Protein AF-A0A392V0F9-F1 (afdb_monomer)

Radius of gyration: 12.37 Å; Cα contacts (8 Å, |Δi|>4): 51; chains: 1; bounding box: 26×30×29 Å

Mean predicted aligned error: 7.32 Å

Foldseek 3Di:
DPDQPALVSVQVVVVVVQVVCCVVVVDHAAEDEDAPPVSCPDPNVVVCVVSNYHYHYDDPDDD

Structure (mmCIF, N/CA/C/O backbone):
data_AF-A0A392V0F9-F1
#
_entry.id   AF-A0A392V0F9-F1
#
loop_
_atom_site.group_PDB
_atom_site.id
_atom_site.type_symbol
_atom_site.label_atom_id
_atom_site.label_alt_id
_atom_site.label_comp_id
_atom_site.label_asym_id
_atom_site.label_entity_id
_atom_site.label_seq_id
_atom_site.pdbx_PDB_ins_code
_atom_site.Cartn_x
_atom_site.Cartn_y
_atom_site.Cartn_z
_atom_site.occupancy
_atom_site.B_iso_or_equiv
_atom_site.auth_seq_id
_atom_site.auth_comp_id
_atom_site.auth_asym_id
_atom_site.auth_atom_id
_atom_site.pdbx_PDB_model_num
ATOM 1 N N . VAL A 1 1 ? -7.196 4.463 -21.613 1.00 46.00 1 VAL A N 1
ATOM 2 C CA . VAL A 1 1 ? -6.288 3.648 -20.772 1.00 46.00 1 VAL A CA 1
ATOM 3 C C . VAL A 1 1 ? -5.155 4.546 -20.304 1.00 46.00 1 VAL A C 1
ATOM 5 O O . VAL A 1 1 ? -4.383 4.999 -21.138 1.00 46.00 1 VAL A O 1
ATOM 8 N N . TYR A 1 2 ? -5.099 4.879 -19.013 1.00 51.34 2 TYR A N 1
ATOM 9 C CA . TYR A 1 2 ? -3.974 5.625 -18.441 1.00 51.34 2 TYR A CA 1
ATOM 10 C C . TYR A 1 2 ? -2.892 4.619 -18.052 1.00 51.34 2 TYR A C 1
ATOM 12 O O . TYR A 1 2 ? -2.952 4.031 -16.977 1.00 51.34 2 TYR A O 1
ATOM 20 N N . ALA A 1 3 ? -1.943 4.367 -18.952 1.00 51.03 3 ALA A N 1
ATOM 21 C CA . ALA A 1 3 ? -0.770 3.571 -18.612 1.00 51.03 3 ALA A CA 1
ATOM 22 C C . ALA A 1 3 ? 0.114 4.400 -17.667 1.00 51.03 3 ALA A C 1
ATOM 24 O O . ALA A 1 3 ? 0.694 5.408 -18.080 1.00 51.03 3 ALA A O 1
ATOM 25 N N . LEU A 1 4 ? 0.173 4.013 -16.391 1.00 60.66 4 LEU A N 1
ATOM 26 C CA . LEU A 1 4 ? 1.084 4.606 -15.414 1.00 60.66 4 LEU A CA 1
ATOM 27 C C . LEU A 1 4 ? 2.506 4.194 -15.809 1.00 60.66 4 LEU A C 1
ATOM 29 O O . LEU A 1 4 ? 2.849 3.020 -15.776 1.00 60.66 4 LEU A O 1
ATOM 33 N N . LYS A 1 5 ? 3.308 5.159 -16.272 1.00 59.28 5 LYS A N 1
ATOM 34 C CA . LYS A 1 5 ? 4.599 4.887 -16.928 1.00 59.28 5 LYS A CA 1
ATOM 35 C C . LYS A 1 5 ? 5.725 4.512 -15.957 1.00 59.28 5 LYS A C 1
ATOM 37 O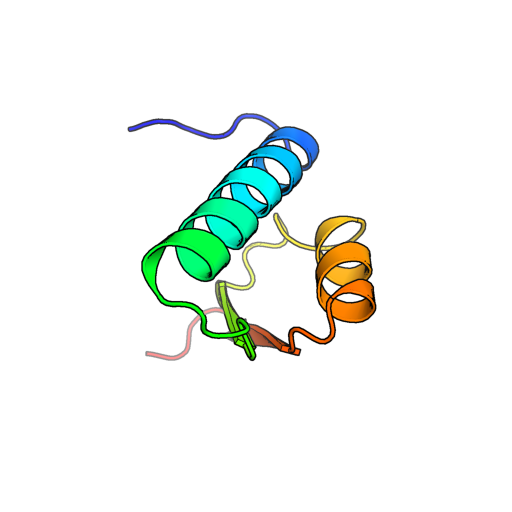 O . LYS A 1 5 ? 6.736 3.977 -16.401 1.00 59.28 5 LYS A O 1
ATOM 42 N N . THR A 1 6 ? 5.594 4.823 -14.665 1.00 66.75 6 THR A N 1
ATOM 43 C CA . THR A 1 6 ? 6.638 4.585 -13.653 1.00 66.75 6 THR A CA 1
ATOM 44 C C . THR A 1 6 ? 6.046 4.180 -12.302 1.00 66.75 6 THR A C 1
ATOM 46 O O . THR A 1 6 ? 4.924 4.560 -11.963 1.00 66.75 6 THR A O 1
ATOM 49 N N . LYS A 1 7 ? 6.825 3.439 -11.503 1.00 66.88 7 LYS A N 1
ATOM 50 C CA . LYS A 1 7 ? 6.435 2.956 -10.164 1.00 66.88 7 LYS A CA 1
ATOM 51 C C . LYS A 1 7 ? 6.069 4.099 -9.206 1.00 66.88 7 LYS A C 1
ATOM 53 O O . LYS A 1 7 ? 5.140 3.965 -8.413 1.00 66.88 7 LYS A O 1
ATOM 58 N N . ASP A 1 8 ? 6.753 5.236 -9.311 1.00 68.94 8 ASP A N 1
ATOM 59 C CA . ASP A 1 8 ? 6.482 6.428 -8.500 1.00 68.94 8 ASP A CA 1
ATOM 60 C C . ASP A 1 8 ? 5.111 7.045 -8.806 1.00 68.94 8 ASP A C 1
ATOM 62 O O . ASP A 1 8 ? 4.363 7.361 -7.881 1.00 68.94 8 ASP A O 1
ATOM 66 N N . GLN A 1 9 ? 4.713 7.097 -10.084 1.00 77.38 9 GLN A N 1
ATOM 67 C CA . GLN A 1 9 ? 3.389 7.599 -10.476 1.00 77.38 9 GLN A CA 1
ATOM 68 C C . GLN A 1 9 ? 2.257 6.732 -9.919 1.00 77.38 9 GLN A C 1
ATOM 70 O O . GLN A 1 9 ? 1.205 7.250 -9.546 1.00 77.38 9 GLN A O 1
ATOM 75 N N . VAL A 1 10 ? 2.466 5.415 -9.833 1.00 79.38 10 VAL A N 1
ATOM 76 C CA . VAL A 1 10 ? 1.492 4.493 -9.232 1.00 79.38 10 VAL A CA 1
ATOM 77 C C . VAL A 1 10 ? 1.287 4.812 -7.754 1.00 79.38 10 VAL A C 1
ATOM 79 O O . VAL A 1 10 ? 0.150 4.896 -7.289 1.00 79.38 10 VAL A O 1
ATOM 82 N N . LEU A 1 11 ? 2.376 5.042 -7.016 1.00 83.31 11 LEU A N 1
ATOM 83 C CA . LEU A 1 11 ? 2.301 5.392 -5.603 1.00 83.31 11 LEU A CA 1
ATOM 84 C C . LEU A 1 11 ? 1.598 6.735 -5.380 1.00 83.31 11 LEU A C 1
ATOM 86 O O . LEU A 1 11 ? 0.749 6.837 -4.494 1.00 83.31 11 LEU A O 1
ATOM 90 N N . GLU A 1 12 ? 1.934 7.762 -6.158 1.00 87.06 12 GLU A N 1
ATOM 91 C CA . GLU A 1 12 ? 1.288 9.072 -6.042 1.00 87.06 12 GLU A CA 1
ATOM 92 C C . GLU A 1 12 ? -0.217 8.976 -6.297 1.00 87.06 12 GLU A C 1
ATOM 94 O O . GLU A 1 12 ? -1.016 9.404 -5.462 1.00 87.06 12 GLU A O 1
ATOM 99 N N . LYS A 1 13 ? -0.616 8.291 -7.371 1.00 86.81 13 LYS A N 1
ATOM 100 C CA . LYS A 1 13 ? -2.030 8.076 -7.698 1.00 86.81 13 LYS A CA 1
ATOM 101 C C . LYS A 1 13 ? -2.757 7.267 -6.633 1.00 86.81 13 LYS A C 1
ATOM 103 O O . LYS A 1 13 ? -3.904 7.568 -6.301 1.00 86.81 13 LYS A O 1
ATOM 108 N N . PHE A 1 14 ? -2.094 6.271 -6.051 1.00 87.50 14 PHE A N 1
ATOM 109 C CA . PHE A 1 14 ? -2.669 5.500 -4.956 1.00 87.50 14 PHE A CA 1
ATOM 110 C C . PHE A 1 14 ? -2.878 6.343 -3.695 1.00 87.50 14 PHE A C 1
ATOM 112 O O . PHE A 1 14 ? -3.901 6.194 -3.030 1.00 87.50 14 PHE A O 1
ATOM 119 N N . LYS A 1 15 ? -1.957 7.260 -3.369 1.00 90.25 15 LYS A N 1
ATOM 120 C CA . LYS A 1 15 ? -2.128 8.199 -2.247 1.00 90.25 15 LYS A CA 1
ATOM 121 C C . LYS A 1 15 ? -3.339 9.106 -2.460 1.00 90.25 15 LYS A C 1
ATOM 123 O O . LYS A 1 15 ? -4.138 9.264 -1.535 1.00 90.25 15 LYS A O 1
ATOM 128 N N . GLU A 1 16 ? -3.497 9.655 -3.667 1.00 91.56 16 GLU A N 1
ATOM 129 C CA . GLU A 1 16 ? -4.670 10.459 -4.043 1.00 91.56 16 GLU A CA 1
ATOM 130 C C . GLU A 1 16 ? -5.966 9.648 -3.875 1.00 91.56 16 GLU A C 1
ATOM 132 O O . GLU A 1 16 ? -6.911 10.094 -3.220 1.00 91.56 16 GLU A O 1
ATOM 137 N N . PHE A 1 17 ? -5.985 8.417 -4.394 1.00 90.06 17 PHE A N 1
ATOM 138 C CA . PHE A 1 17 ? -7.124 7.509 -4.277 1.00 90.06 17 PHE A CA 1
ATOM 139 C C . PHE A 1 17 ? -7.446 7.148 -2.820 1.00 90.06 17 PHE A C 1
ATOM 141 O O . PHE A 1 17 ? -8.601 7.226 -2.404 1.00 90.06 17 PHE A O 1
ATOM 148 N N . HIS A 1 18 ? -6.442 6.801 -2.014 1.00 91.06 18 HIS A N 1
ATOM 149 C CA . HIS A 1 18 ? -6.631 6.456 -0.606 1.00 91.06 18 HIS A CA 1
ATOM 150 C C . HIS A 1 18 ? -7.240 7.626 0.184 1.00 91.06 18 HIS A C 1
ATOM 152 O O . HIS A 1 18 ? -8.179 7.423 0.960 1.00 91.06 18 HIS A O 1
ATOM 158 N N . ALA A 1 19 ? -6.764 8.854 -0.047 1.00 91.56 19 ALA A N 1
ATOM 159 C CA . ALA A 1 19 ? -7.333 10.053 0.565 1.00 91.56 19 ALA A CA 1
ATOM 160 C C . ALA A 1 19 ? -8.789 10.288 0.128 1.00 91.56 19 ALA A C 1
ATOM 162 O O . ALA A 1 19 ? -9.642 10.589 0.968 1.00 91.56 19 ALA A O 1
ATOM 163 N N . LEU A 1 20 ? -9.087 10.099 -1.161 1.00 92.50 20 LEU A N 1
ATOM 164 C CA . LEU A 1 20 ? -10.435 10.235 -1.710 1.00 92.50 20 LEU A CA 1
ATOM 165 C C . LEU A 1 20 ? -11.407 9.230 -1.076 1.00 92.50 20 LEU A C 1
ATOM 167 O O . LEU A 1 20 ? -12.454 9.632 -0.573 1.00 92.50 20 LEU A O 1
ATOM 171 N N . VAL A 1 21 ? -11.045 7.944 -1.033 1.00 90.00 21 VAL A N 1
ATOM 172 C CA . VAL A 1 21 ? -11.874 6.881 -0.440 1.00 90.00 21 VAL A CA 1
ATOM 173 C C . VAL A 1 21 ? -12.127 7.153 1.038 1.00 90.00 21 VAL A C 1
ATOM 175 O O . VAL A 1 21 ? -13.268 7.057 1.496 1.00 90.00 21 VAL A O 1
ATOM 178 N N . LYS A 1 22 ? -11.090 7.544 1.786 1.00 91.00 22 LYS A N 1
ATOM 179 C CA . LYS A 1 22 ? -11.224 7.875 3.208 1.00 91.00 22 LYS A CA 1
ATOM 180 C C . LYS A 1 22 ? -12.162 9.063 3.422 1.00 91.00 22 LYS A C 1
ATOM 182 O O . LYS A 1 22 ? -12.982 9.024 4.334 1.00 91.00 22 LYS A O 1
ATOM 187 N N . ARG A 1 23 ? -12.081 10.094 2.575 1.00 93.25 23 ARG A N 1
ATOM 188 C CA . ARG A 1 23 ? -12.956 11.273 2.647 1.00 93.25 23 ARG A CA 1
ATOM 189 C C . ARG A 1 23 ? -14.403 10.952 2.277 1.00 93.25 23 ARG A C 1
ATOM 191 O O . ARG A 1 23 ? -15.306 11.428 2.949 1.00 93.25 23 ARG A O 1
ATOM 198 N N . GLN A 1 24 ? -14.620 10.169 1.223 1.00 92.81 24 GLN A N 1
ATOM 199 C CA . GLN A 1 24 ? -15.964 9.846 0.736 1.00 92.81 24 GLN A CA 1
ATOM 200 C C . GLN A 1 24 ? -16.701 8.875 1.656 1.00 92.81 24 GLN A C 1
ATOM 202 O O . GLN A 1 24 ? -17.896 9.024 1.885 1.00 92.81 24 GLN A O 1
ATOM 207 N N . THR A 1 25 ? -15.999 7.869 2.177 1.00 91.56 25 THR A N 1
ATOM 208 C CA . THR A 1 25 ? -16.630 6.788 2.948 1.00 91.56 25 THR A CA 1
ATOM 209 C C . THR A 1 25 ? -16.522 6.978 4.457 1.00 91.56 25 THR A C 1
ATOM 211 O O . THR A 1 25 ? -17.220 6.292 5.201 1.00 91.56 25 THR A O 1
ATOM 214 N N . GLY A 1 26 ? -15.605 7.834 4.924 1.00 91.19 26 GLY A N 1
ATOM 215 C CA . GLY A 1 26 ? -15.230 7.942 6.337 1.00 91.19 26 GLY A CA 1
ATOM 216 C C . GLY A 1 26 ? -14.522 6.698 6.891 1.00 91.19 26 GLY A C 1
ATOM 217 O O . GLY A 1 26 ? -14.229 6.634 8.083 1.00 91.19 26 GLY A O 1
ATOM 218 N N . LYS A 1 27 ? -14.245 5.690 6.053 1.00 89.62 27 LYS A N 1
ATOM 219 C CA . LYS A 1 27 ? -13.678 4.401 6.463 1.00 89.62 27 LYS A CA 1
ATOM 220 C C . LYS A 1 27 ? -12.185 4.345 6.161 1.00 89.62 27 LYS A C 1
ATOM 222 O O . LYS A 1 27 ? -11.693 4.924 5.195 1.00 89.62 27 LYS A O 1
ATOM 227 N N . LYS A 1 28 ? -11.452 3.610 6.998 1.00 88.69 28 LYS A N 1
ATOM 228 C CA . LYS A 1 28 ? -10.027 3.336 6.791 1.00 88.69 28 LYS A CA 1
ATOM 229 C C . LYS A 1 28 ? -9.858 2.151 5.838 1.00 88.69 28 LYS A C 1
ATOM 231 O O . LYS A 1 28 ? -10.477 1.107 6.049 1.00 88.69 28 LYS A O 1
ATOM 236 N N . LEU A 1 29 ? -8.998 2.303 4.831 1.00 88.81 29 LEU A N 1
ATOM 237 C CA . LEU A 1 29 ? -8.601 1.199 3.961 1.00 88.81 29 LEU A CA 1
ATOM 238 C C . LEU A 1 29 ? -7.788 0.184 4.781 1.00 88.81 29 LEU A C 1
ATOM 240 O O . LEU A 1 29 ? -6.849 0.570 5.476 1.00 88.81 29 LEU A O 1
ATOM 244 N N . LYS A 1 30 ? -8.172 -1.095 4.735 1.00 88.69 30 LYS A N 1
ATOM 245 C CA . LYS A 1 30 ? -7.523 -2.163 5.517 1.00 88.69 30 LYS A CA 1
ATOM 246 C C . LYS A 1 30 ? -6.595 -3.036 4.684 1.00 88.69 30 LYS A C 1
ATOM 248 O O . LYS A 1 30 ? -5.545 -3.418 5.180 1.00 88.69 30 LYS A O 1
ATOM 253 N N . CYS A 1 31 ? -6.972 -3.337 3.443 1.00 88.12 31 CYS A N 1
ATOM 254 C CA . CYS A 1 31 ? -6.241 -4.260 2.581 1.00 88.12 31 CYS A CA 1
ATOM 255 C C . CYS A 1 31 ? -6.247 -3.743 1.138 1.00 88.12 31 CYS A C 1
ATOM 257 O O . CYS A 1 31 ? -7.241 -3.161 0.699 1.00 88.12 31 CYS A O 1
ATOM 259 N N . VAL A 1 32 ? -5.164 -3.983 0.404 1.00 87.31 32 VAL A N 1
ATOM 260 C CA . VAL A 1 32 ? -5.066 -3.808 -1.047 1.00 87.31 32 VAL A CA 1
ATOM 261 C C . VAL A 1 32 ? -4.493 -5.086 -1.644 1.00 87.31 32 VAL A C 1
ATOM 263 O O . VAL A 1 32 ? -3.504 -5.614 -1.138 1.00 87.31 32 VAL A O 1
ATOM 266 N N . ARG A 1 33 ? -5.129 -5.598 -2.699 1.00 84.94 33 ARG A N 1
ATOM 267 C CA . ARG A 1 33 ? -4.681 -6.793 -3.413 1.00 84.94 33 ARG A CA 1
ATOM 268 C C . ARG A 1 33 ? -4.172 -6.397 -4.795 1.00 84.94 33 ARG A C 1
ATOM 270 O O . ARG A 1 33 ? -4.907 -5.760 -5.546 1.00 84.94 33 ARG A O 1
ATOM 277 N N . SER A 1 34 ? -2.941 -6.784 -5.105 1.00 78.25 34 SER A N 1
ATOM 278 C CA . SER A 1 34 ? -2.267 -6.475 -6.369 1.00 78.25 34 SER A CA 1
ATOM 279 C C . SER A 1 34 ? -1.854 -7.769 -7.064 1.00 78.25 34 SER A C 1
ATOM 281 O O . SER A 1 34 ? -1.365 -8.693 -6.407 1.00 78.25 34 SER A O 1
ATOM 283 N N . ASP A 1 35 ? -2.001 -7.822 -8.389 1.00 74.50 35 ASP A N 1
ATOM 284 C CA . ASP A 1 35 ? -1.414 -8.902 -9.181 1.00 74.50 35 ASP A CA 1
ATOM 285 C C . ASP A 1 35 ? 0.116 -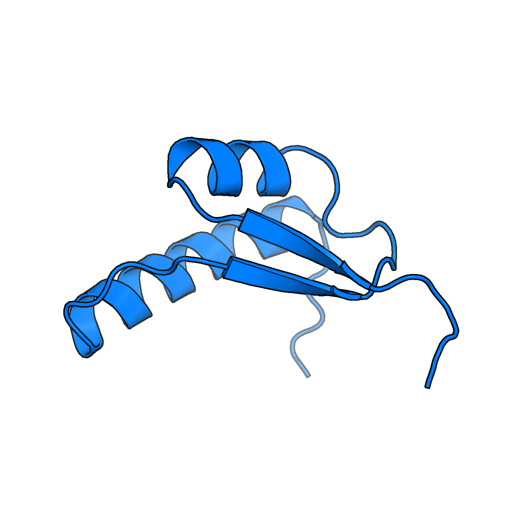8.804 -9.113 1.00 74.50 35 ASP A C 1
ATOM 287 O O . ASP A 1 35 ? 0.680 -7.709 -9.206 1.00 74.50 35 ASP A O 1
ATOM 291 N N . ASN A 1 36 ? 0.799 -9.924 -8.865 1.00 63.50 36 ASN A N 1
ATOM 292 C CA . ASN A 1 36 ? 2.229 -9.978 -8.536 1.00 63.50 36 ASN A CA 1
ATOM 293 C C . ASN A 1 36 ? 3.157 -9.696 -9.739 1.00 63.50 36 ASN A C 1
ATOM 295 O O . ASN A 1 36 ? 4.252 -10.247 -9.830 1.00 63.50 36 ASN A O 1
ATOM 299 N N . GLY A 1 37 ? 2.766 -8.785 -10.633 1.00 60.19 37 GLY A N 1
ATOM 300 C CA . GLY A 1 37 ? 3.534 -8.298 -11.782 1.00 60.19 37 GLY A CA 1
ATOM 301 C C . GLY A 1 37 ? 4.788 -7.482 -11.433 1.00 60.19 37 GLY A C 1
ATOM 302 O O . GLY A 1 37 ? 5.384 -6.864 -12.305 1.00 60.19 37 GLY A O 1
ATOM 303 N N . GLY A 1 38 ? 5.213 -7.437 -10.163 1.00 57.88 38 GLY A N 1
ATOM 304 C CA . GLY A 1 38 ? 6.463 -6.791 -9.726 1.00 57.88 38 GLY A CA 1
ATOM 305 C C . GLY A 1 38 ? 6.476 -5.253 -9.758 1.00 57.88 38 GLY A C 1
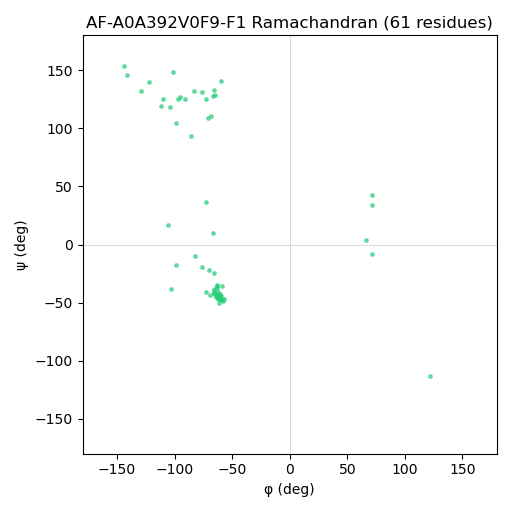ATOM 306 O O . GLY A 1 38 ? 7.397 -4.631 -9.220 1.00 57.88 38 GLY A O 1
ATOM 307 N N . GLU A 1 39 ? 5.449 -4.619 -10.326 1.00 60.44 39 GLU A N 1
ATOM 308 C CA . GLU A 1 39 ? 5.326 -3.159 -10.452 1.00 60.44 39 GLU A CA 1
ATOM 309 C C . GLU A 1 39 ? 5.084 -2.448 -9.106 1.00 60.44 39 GLU A C 1
ATOM 311 O O . GLU A 1 39 ? 5.448 -1.284 -8.954 1.00 60.44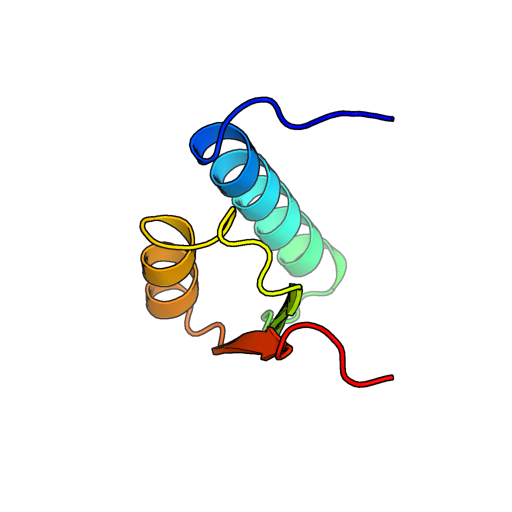 39 GLU A O 1
ATOM 316 N N . HIS A 1 40 ? 4.580 -3.165 -8.094 1.00 59.88 40 HIS A N 1
ATOM 317 C CA . HIS A 1 40 ? 4.171 -2.614 -6.791 1.00 59.88 40 H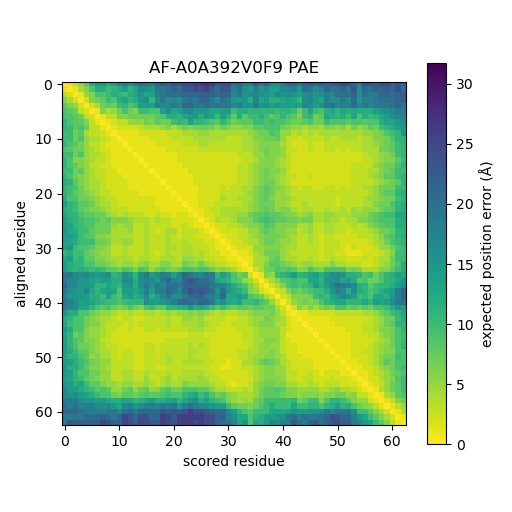IS A CA 1
ATOM 318 C C . HIS A 1 40 ? 5.132 -2.929 -5.624 1.00 59.88 40 HIS A C 1
ATOM 320 O O . HIS A 1 40 ? 4.755 -2.819 -4.457 1.00 59.88 40 HIS A O 1
ATOM 326 N N . CYS A 1 41 ? 6.375 -3.339 -5.896 1.00 63.09 41 CYS A N 1
ATOM 327 C CA . CYS A 1 41 ? 7.353 -3.664 -4.848 1.00 63.09 41 CYS A CA 1
ATOM 328 C C . CYS A 1 41 ? 8.271 -2.471 -4.516 1.00 63.09 41 CYS A C 1
ATOM 330 O O . CYS A 1 41 ? 8.910 -1.911 -5.407 1.00 63.09 41 CYS A O 1
ATOM 332 N N . GLY A 1 42 ? 8.359 -2.108 -3.225 1.00 78.19 42 GLY A N 1
ATOM 333 C CA . GLY A 1 42 ? 9.250 -1.067 -2.691 1.00 78.19 42 GLY A CA 1
ATOM 334 C C . GLY A 1 42 ? 8.498 0.063 -1.965 1.00 78.19 42 GLY A C 1
ATOM 335 O O . GLY A 1 42 ? 7.908 -0.190 -0.913 1.00 78.19 42 GLY A O 1
ATOM 336 N N . PRO A 1 43 ? 8.485 1.304 -2.490 1.00 81.12 43 PRO A N 1
ATOM 337 C CA . PRO A 1 43 ? 7.923 2.472 -1.797 1.00 81.12 43 PRO A CA 1
ATOM 338 C C . PRO A 1 43 ? 6.401 2.383 -1.582 1.00 81.12 43 PRO A C 1
ATOM 340 O O . PRO A 1 43 ? 5.872 2.952 -0.627 1.00 81.12 43 PRO A O 1
ATOM 343 N N . PHE A 1 44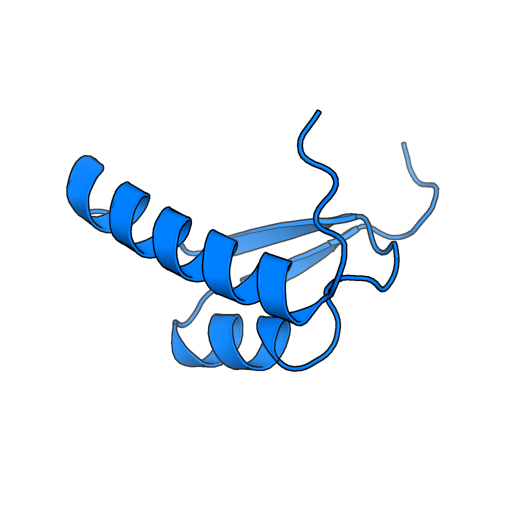 ? 5.697 1.615 -2.418 1.00 82.94 44 PHE A N 1
ATOM 344 C CA . PHE A 1 44 ? 4.280 1.299 -2.230 1.00 82.94 44 PHE A CA 1
ATOM 345 C C . PHE A 1 44 ? 4.025 0.447 -0.981 1.00 82.94 44 PHE A C 1
ATOM 347 O O . PHE A 1 44 ? 3.119 0.739 -0.202 1.00 82.94 44 PHE A O 1
ATOM 354 N N . ASP A 1 45 ? 4.866 -0.561 -0.753 1.00 84.06 45 ASP A N 1
ATOM 355 C CA . ASP A 1 45 ? 4.776 -1.452 0.404 1.00 84.06 45 ASP A CA 1
ATOM 356 C C . ASP A 1 45 ? 5.053 -0.683 1.707 1.00 84.06 45 ASP A C 1
ATOM 358 O O . ASP A 1 45 ? 4.309 -0.792 2.683 1.00 84.06 45 ASP A O 1
ATOM 362 N N . VAL A 1 46 ? 6.058 0.205 1.679 1.00 87.81 46 VAL A N 1
ATOM 363 C CA . VAL A 1 46 ? 6.374 1.120 2.789 1.00 87.81 46 VAL A CA 1
ATOM 364 C C . VAL A 1 46 ? 5.180 2.015 3.116 1.00 87.81 46 VAL A C 1
ATOM 366 O O . VAL A 1 46 ? 4.808 2.136 4.285 1.00 87.81 46 VAL A O 1
ATOM 369 N N . TYR A 1 47 ? 4.550 2.614 2.103 1.00 89.44 47 TYR A N 1
ATOM 370 C CA . TYR A 1 47 ? 3.371 3.450 2.309 1.00 89.44 47 TYR A CA 1
ATOM 371 C C . TYR A 1 47 ? 2.198 2.655 2.896 1.00 89.44 47 TYR A C 1
ATOM 373 O O . TYR A 1 47 ? 1.595 3.095 3.877 1.00 89.44 47 TYR A O 1
ATOM 381 N N . CYS A 1 48 ? 1.902 1.471 2.350 1.00 88.81 48 CYS A N 1
ATOM 382 C CA . CYS A 1 48 ? 0.849 0.599 2.870 1.00 88.81 48 CYS A CA 1
ATOM 383 C C . CYS A 1 48 ? 1.095 0.264 4.345 1.00 88.81 48 CYS A C 1
ATOM 385 O O . CYS A 1 48 ? 0.212 0.470 5.178 1.00 88.81 48 CYS A O 1
ATOM 387 N N . 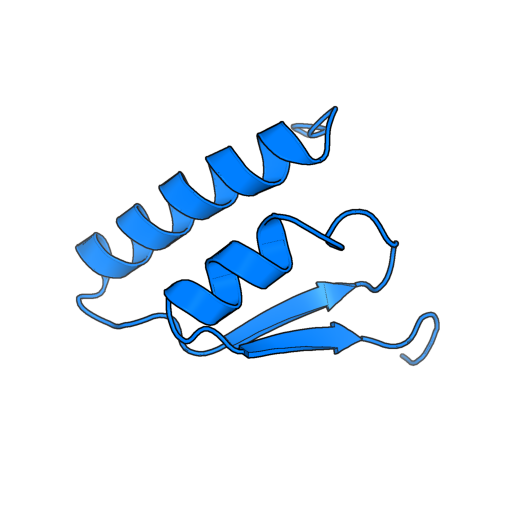LYS A 1 49 ? 2.325 -0.123 4.702 1.00 88.88 49 LYS A N 1
ATOM 388 C CA . LYS A 1 49 ? 2.717 -0.409 6.086 1.00 88.88 49 LYS A CA 1
ATOM 389 C C . LYS A 1 49 ? 2.545 0.801 7.010 1.00 88.88 49 LYS A C 1
ATOM 391 O O . LYS A 1 49 ? 1.988 0.651 8.094 1.00 88.88 49 LYS A O 1
ATOM 396 N N . GLN A 1 50 ? 2.948 2.000 6.582 1.00 91.06 50 GLN A N 1
ATOM 397 C CA . GLN A 1 50 ? 2.768 3.238 7.358 1.00 91.06 50 GLN A CA 1
ATOM 398 C C . GLN A 1 50 ? 1.293 3.584 7.594 1.00 91.06 50 GLN A C 1
ATOM 400 O O . GLN A 1 50 ? 0.932 4.089 8.654 1.00 91.06 50 GLN A O 1
ATOM 405 N N . GLN A 1 51 ? 0.428 3.312 6.617 1.00 90.56 51 GLN A N 1
ATOM 406 C CA . GLN A 1 51 ? -1.010 3.545 6.748 1.00 90.56 51 GLN A CA 1
ATOM 407 C C . GLN A 1 51 ? -1.737 2.409 7.490 1.00 90.56 51 GLN A C 1
ATOM 409 O O . GLN A 1 51 ? -2.898 2.569 7.881 1.00 90.56 51 GLN A O 1
ATOM 414 N N . GLY A 1 52 ? -1.063 1.282 7.742 1.00 91.12 52 GLY A N 1
ATOM 415 C CA . GLY A 1 52 ? -1.657 0.075 8.316 1.00 91.12 52 GLY A CA 1
ATOM 416 C C . GLY A 1 52 ? -2.573 -0.658 7.332 1.00 91.12 52 GLY A C 1
ATOM 417 O O . GLY A 1 52 ? -3.597 -1.197 7.742 1.00 91.12 52 GLY A O 1
ATOM 418 N N . ILE A 1 53 ? -2.231 -0.612 6.045 1.00 92.19 53 ILE A N 1
ATOM 419 C CA . ILE A 1 53 ? -2.898 -1.316 4.951 1.00 92.19 53 ILE A CA 1
ATOM 420 C C . ILE A 1 53 ? -2.118 -2.608 4.683 1.00 92.19 53 ILE A C 1
ATOM 422 O O . ILE A 1 53 ? -0.915 -2.567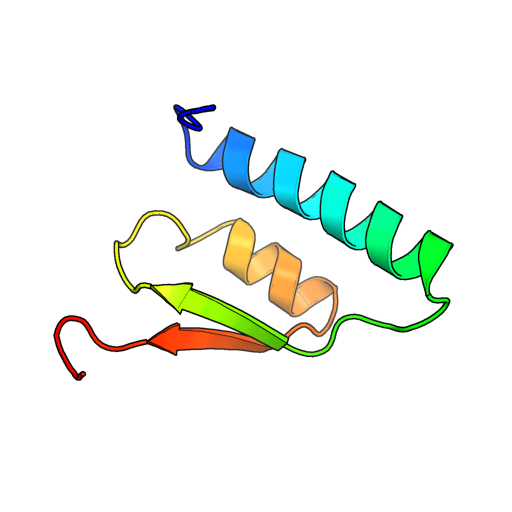 4.425 1.00 92.19 53 ILE A O 1
ATOM 426 N N . ALA A 1 54 ? -2.797 -3.751 4.716 1.00 89.38 54 ALA A N 1
ATOM 427 C CA . ALA A 1 54 ? -2.234 -5.028 4.302 1.00 89.38 54 ALA A CA 1
ATOM 428 C C . ALA A 1 54 ? -2.108 -5.073 2.772 1.00 89.38 54 ALA A C 1
ATOM 430 O O . ALA A 1 54 ? -3.093 -4.864 2.067 1.00 89.38 54 ALA A O 1
ATOM 431 N N . HIS A 1 55 ? -0.909 -5.341 2.258 1.00 87.25 55 HIS A N 1
ATOM 432 C CA . HIS A 1 55 ? -0.676 -5.520 0.827 1.00 87.25 55 HIS A CA 1
ATOM 433 C C . HIS A 1 55 ? -0.631 -7.015 0.497 1.00 87.25 55 HIS A C 1
ATOM 435 O O . HIS A 1 55 ? 0.344 -7.705 0.794 1.00 87.25 55 HIS A O 1
ATOM 441 N N . GLU A 1 56 ? -1.703 -7.522 -0.102 1.00 84.75 56 GLU A N 1
ATOM 442 C CA . GLU A 1 56 ? -1.803 -8.900 -0.569 1.00 84.75 56 GLU A CA 1
ATOM 443 C C . GLU A 1 56 ? -1.327 -8.993 -2.019 1.00 84.75 56 GLU A C 1
ATOM 445 O O . GLU A 1 56 ? -1.838 -8.303 -2.901 1.00 84.75 56 GLU A O 1
ATOM 450 N N . LYS A 1 57 ? -0.361 -9.871 -2.280 1.00 79.50 57 LYS A N 1
ATOM 451 C CA . LYS A 1 57 ? 0.134 -10.149 -3.631 1.00 79.50 57 LYS A CA 1
ATOM 452 C C . LYS A 1 57 ? -0.435 -11.484 -4.087 1.00 79.50 57 LYS A C 1
ATOM 454 O O . LYS A 1 57 ? -0.183 -12.497 -3.436 1.00 79.50 57 LYS A O 1
ATOM 459 N N . THR A 1 58 ? -1.218 -11.493 -5.163 1.00 73.25 58 THR A N 1
ATOM 460 C CA . THR A 1 58 ? -1.748 -12.752 -5.705 1.00 73.25 58 THR A CA 1
ATOM 461 C C . THR A 1 58 ? -0.658 -13.491 -6.470 1.00 73.25 58 THR A C 1
ATOM 463 O O . THR A 1 58 ? 0.023 -12.874 -7.288 1.00 73.25 58 THR A O 1
ATOM 466 N N . PRO A 1 59 ? -0.449 -14.794 -6.224 1.00 61.81 59 PRO A N 1
ATOM 467 C CA . PRO A 1 59 ? 0.559 -15.554 -6.948 1.00 61.81 59 PRO A CA 1
ATOM 468 C C . PRO A 1 59 ? 0.271 -15.532 -8.460 1.00 61.81 59 PRO A C 1
ATOM 470 O O . PRO A 1 59 ? -0.891 -15.602 -8.867 1.00 61.81 59 PRO A O 1
ATOM 473 N N . PRO A 1 60 ? 1.310 -15.423 -9.309 1.00 62.06 60 PRO A N 1
ATOM 474 C CA . PRO A 1 60 ? 1.115 -15.426 -10.749 1.00 62.06 60 PRO A CA 1
ATOM 475 C C . PRO A 1 60 ? 0.557 -16.788 -11.188 1.00 62.06 60 PRO A C 1
ATOM 477 O O . PRO A 1 60 ? 1.149 -17.823 -10.888 1.00 62.06 60 PRO A O 1
ATOM 480 N N . LYS A 1 61 ? -0.545 -16.765 -11.951 1.00 55.38 61 LYS A N 1
ATOM 481 C CA . LYS A 1 61 ? -1.196 -17.928 -12.595 1.00 55.38 61 LYS A CA 1
ATOM 482 C C . LYS A 1 61 ? -1.928 -18.925 -11.682 1.00 55.38 61 LYS A C 1
ATOM 484 O O . LYS A 1 61 ? -1.891 -20.126 -11.941 1.00 55.38 61 LYS A O 1
ATOM 489 N N . THR A 1 62 ? -2.688 -18.453 -10.703 1.00 50.12 62 THR A N 1
ATOM 490 C CA . THR A 1 62 ? -3.811 -19.245 -10.160 1.00 50.12 62 THR A CA 1
ATOM 491 C C . THR A 1 62 ? -5.135 -18.574 -10.536 1.00 50.12 62 THR A C 1
ATOM 493 O O . THR A 1 62 ? -5.286 -17.404 -10.182 1.00 50.12 62 THR A O 1
ATOM 496 N N . PRO A 1 63 ? -6.034 -19.246 -11.287 1.00 58.62 63 PRO A N 1
ATOM 497 C CA . PRO A 1 63 ? -7.396 -18.760 -11.526 1.00 58.62 63 PRO A CA 1
ATOM 498 C C . PRO A 1 63 ? -8.209 -18.646 -10.230 1.00 58.62 63 PRO A C 1
ATOM 500 O O . PRO A 1 63 ? -7.854 -19.328 -9.240 1.00 58.62 63 PRO A O 1
#

Secondary structure (DSSP, 8-state):
-----SHHHHHHHHHHHHHHHHHHH-PPP-EEEEESSSTT-SHHHHHHHHHT-EEEEEPTT--

InterPro domains:
  IPR012337 Ribonuclease H-like superfamily [SSF53098] (2-63)
  IPR036397 Ribonuclease H superfamily [G3DSA:3.30.420.10] (1-63)
  IPR039537 Retrotransposon Ty1/copia-like [PTHR42648] (1-63)

Sequence (63 aa):
VYALKTKDQVLEKFKEFHALVKRQTGKKLKCVRSDNGGEHCGPFDVYCKQQGIAHEKTPPKTP

pLDDT: mean 78.59, std 13.85, range [46.0, 93.25]

Nearest PDB structures (foldseek):
  7ku7-assembly1_C  TM=7.842E-01  e=1.682E-02  Rous sarcoma virus (strain Schmidt-Ruppin A)
  4r79-assembly1_B  TM=8.311E-01  e=1.518E-01  Drosophila mauritiana
  1g5r-assembly1_A  TM=5.427E-01  e=3.448E+00  Salmonella enterica subsp. enterica serovar Typhimurium
  1g64-assembly1_B  TM=5.423E-01  e=6.531E+00  Salmonella enterica subsp. enterica serovar Typhimurium
  6rjg-assembly1_C  TM=4.586E-01  e=7.012E+00  Streptococcus thermophilus DGCC 7710

Solvent-accessible surface area (backbone atoms only — not comparable to full-atom values): 3960 Å² total; per-residue (Å²): 135,87,77,72,89,45,62,66,56,49,42,54,53,47,51,54,48,53,53,49,50,31,68,76,68,73,46,81,73,53,69,48,79,42,75,60,80,66,67,68,72,5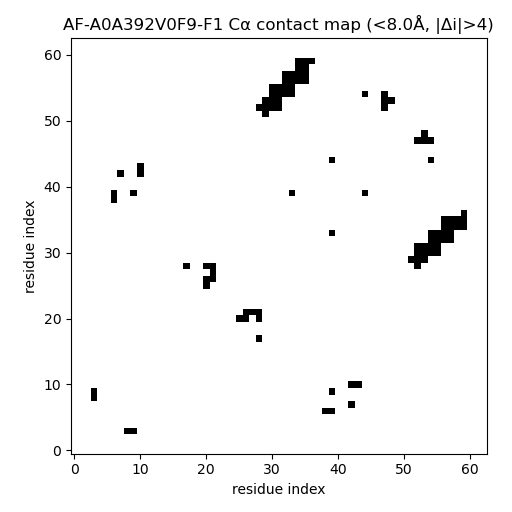6,73,49,50,53,50,30,56,75,70,60,26,46,80,43,67,44,70,84,91,68,134

Organism: NCBI:txid97028